Protein AF-A0A522QUJ6-F1 (afdb_monomer_lite)

Structure (mmCIF, N/CA/C/O backbone):
data_AF-A0A522QUJ6-F1
#
_entry.id   AF-A0A522QUJ6-F1
#
loop_
_atom_site.group_PDB
_atom_site.id
_atom_site.type_symbol
_atom_site.label_atom_id
_atom_site.label_alt_id
_atom_site.label_comp_id
_atom_site.label_asym_id
_atom_site.label_entity_id
_atom_site.label_seq_id
_atom_site.pdbx_PDB_ins_code
_atom_site.Cartn_x
_atom_site.Cartn_y
_atom_site.Cartn_z
_atom_site.occupancy
_atom_site.B_iso_or_equiv
_atom_site.auth_seq_id
_atom_site.auth_comp_id
_atom_site.auth_asym_id
_atom_site.auth_atom_id
_atom_site.pdbx_PDB_model_num
ATOM 1 N N . MET A 1 1 ? 5.032 21.891 4.201 1.00 43.00 1 MET A N 1
ATOM 2 C CA . MET A 1 1 ? 5.282 20.851 5.221 1.00 43.00 1 MET A CA 1
ATOM 3 C C . MET A 1 1 ? 3.995 20.065 5.380 1.00 43.00 1 MET A C 1
ATOM 5 O O . MET A 1 1 ? 2.976 20.700 5.596 1.00 43.00 1 MET A O 1
ATOM 9 N N . ALA A 1 2 ? 4.014 18.742 5.199 1.00 47.84 2 ALA A N 1
ATOM 10 C CA . ALA A 1 2 ? 2.856 17.907 5.520 1.00 47.84 2 ALA A CA 1
ATOM 11 C C . ALA A 1 2 ? 2.705 17.867 7.048 1.00 47.84 2 ALA A C 1
ATOM 13 O O . ALA A 1 2 ? 3.660 17.529 7.745 1.00 47.84 2 ALA A O 1
ATOM 14 N N . THR A 1 3 ? 1.551 18.281 7.563 1.00 61.69 3 THR A N 1
ATOM 15 C CA . THR A 1 3 ? 1.285 18.413 9.006 1.00 61.69 3 THR A CA 1
ATOM 16 C C . THR A 1 3 ? 0.621 17.177 9.610 1.00 61.69 3 THR A C 1
ATOM 18 O O . THR A 1 3 ? 0.553 17.052 10.830 1.00 61.69 3 THR A O 1
ATOM 21 N N . SER A 1 4 ? 0.175 16.236 8.774 1.00 79.88 4 SER A N 1
ATOM 22 C CA . SER A 1 4 ? -0.495 15.002 9.185 1.00 79.88 4 SER A CA 1
ATOM 23 C C . SER A 1 4 ? -0.117 13.807 8.294 1.00 79.88 4 SER A C 1
ATOM 25 O O . SER A 1 4 ? 0.379 13.970 7.176 1.00 79.88 4 SER A O 1
ATOM 27 N N . LEU A 1 5 ? -0.366 12.584 8.784 1.00 80.69 5 LEU A N 1
ATOM 28 C CA . LEU A 1 5 ? -0.212 11.343 8.006 1.00 80.69 5 LEU A CA 1
ATOM 29 C C . LEU A 1 5 ? -1.118 11.340 6.762 1.00 80.69 5 LEU A C 1
ATOM 31 O O . LEU A 1 5 ? -0.744 10.818 5.710 1.00 80.69 5 LEU A O 1
ATOM 35 N N . GLU A 1 6 ? -2.284 11.973 6.861 1.00 80.88 6 GLU A N 1
ATOM 36 C CA . GLU A 1 6 ? -3.180 12.202 5.733 1.00 80.88 6 GLU A CA 1
ATOM 37 C C . GLU A 1 6 ? -2.551 13.122 4.679 1.00 80.88 6 GLU A C 1
ATOM 39 O O . GLU A 1 6 ? -2.483 12.743 3.512 1.00 80.88 6 GLU A O 1
ATOM 44 N N . ASP A 1 7 ? -2.020 14.283 5.070 1.00 82.44 7 ASP A N 1
ATOM 45 C CA . ASP A 1 7 ? -1.359 15.204 4.131 1.00 82.44 7 ASP A CA 1
ATOM 46 C C . ASP A 1 7 ? -0.199 14.522 3.406 1.00 82.44 7 ASP A C 1
ATOM 48 O O . ASP A 1 7 ? 0.004 14.701 2.202 1.00 82.44 7 ASP A O 1
ATOM 52 N N . LEU A 1 8 ? 0.563 13.715 4.144 1.00 82.88 8 LEU A N 1
ATOM 53 C CA . LEU A 1 8 ? 1.716 13.003 3.621 1.00 82.88 8 LEU A CA 1
ATOM 54 C C . LEU A 1 8 ? 1.302 11.915 2.623 1.00 82.88 8 LEU A C 1
ATOM 56 O O . LEU A 1 8 ? 1.872 11.832 1.537 1.00 82.88 8 LEU A O 1
ATOM 60 N N . THR A 1 9 ? 0.281 11.118 2.945 1.00 81.69 9 THR A N 1
ATOM 61 C CA . THR A 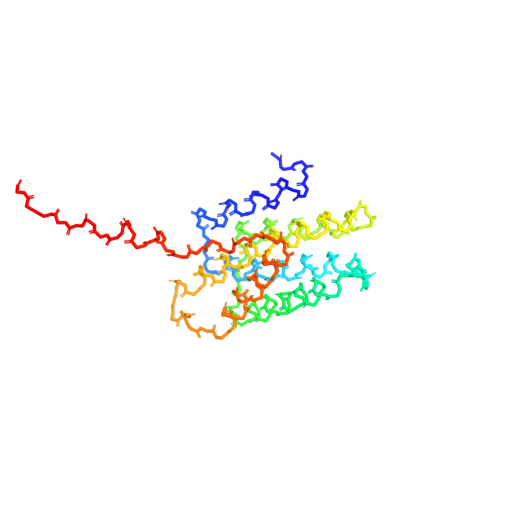1 9 ? -0.229 10.076 2.038 1.00 81.69 9 THR A CA 1
ATOM 62 C C . THR A 1 9 ? -0.966 10.657 0.826 1.00 81.69 9 THR A C 1
ATOM 64 O O . THR A 1 9 ? -0.851 10.116 -0.273 1.00 81.69 9 THR A O 1
ATOM 67 N N . ASN A 1 10 ? -1.630 11.807 0.966 1.00 83.50 10 ASN A N 1
ATOM 68 C CA . ASN A 1 10 ? -2.185 12.561 -0.162 1.00 83.50 10 ASN A CA 1
ATOM 69 C C . ASN A 1 10 ? -1.072 13.109 -1.070 1.00 83.50 10 ASN A C 1
ATOM 71 O O . ASN A 1 10 ? -1.135 12.968 -2.294 1.00 83.50 10 ASN A O 1
ATOM 75 N N . THR A 1 11 ? -0.017 13.677 -0.479 1.00 84.12 11 THR A N 1
ATOM 76 C CA . THR A 1 11 ? 1.167 14.149 -1.216 1.00 84.12 11 THR A CA 1
ATOM 77 C C . THR A 1 11 ? 1.852 13.003 -1.953 1.00 84.12 11 THR A C 1
ATOM 79 O O . THR A 1 11 ? 2.252 13.172 -3.105 1.00 84.12 11 THR A O 1
ATOM 82 N N . LEU A 1 12 ? 1.948 11.827 -1.327 1.00 82.38 12 LEU A N 1
ATOM 83 C CA . LEU A 1 12 ? 2.479 10.617 -1.945 1.00 82.38 12 LEU A CA 1
ATOM 84 C C . LEU A 1 12 ? 1.673 10.241 -3.194 1.00 82.38 12 LEU A C 1
ATOM 86 O O . LEU A 1 12 ? 2.247 10.148 -4.273 1.00 82.38 12 LEU A O 1
ATOM 90 N N . ILE A 1 13 ? 0.345 10.115 -3.083 1.00 80.75 13 ILE A N 1
ATOM 91 C CA . ILE A 1 13 ? -0.529 9.786 -4.223 1.00 80.75 13 ILE A CA 1
ATOM 92 C C . ILE A 1 13 ? -0.345 10.784 -5.372 1.00 80.75 13 ILE A C 1
ATOM 94 O O . ILE A 1 13 ? -0.244 10.381 -6.532 1.00 80.75 13 ILE A O 1
ATOM 98 N N . LEU A 1 14 ? -0.304 12.083 -5.068 1.00 82.50 14 LEU A N 1
ATOM 99 C CA . LEU A 1 14 ? -0.100 13.120 -6.080 1.00 82.50 14 LEU A CA 1
ATOM 100 C C . LEU A 1 14 ? 1.273 12.996 -6.747 1.00 82.50 14 LEU A C 1
ATOM 102 O O . LEU A 1 14 ? 1.352 13.038 -7.972 1.00 82.50 14 LEU A O 1
ATOM 106 N N . THR A 1 15 ? 2.325 12.783 -5.956 1.00 81.50 15 THR A N 1
ATOM 107 C CA . THR A 1 15 ? 3.701 12.651 -6.456 1.00 81.50 15 THR A CA 1
ATOM 108 C C . THR A 1 15 ? 3.832 11.442 -7.379 1.00 81.50 15 THR A C 1
ATOM 110 O O . THR A 1 15 ? 4.375 11.568 -8.474 1.00 81.50 15 THR A O 1
ATOM 113 N N . VAL A 1 16 ? 3.251 10.299 -7.001 1.00 78.75 16 VAL A N 1
ATOM 114 C CA . VAL A 1 16 ? 3.285 9.097 -7.844 1.00 78.75 16 VAL A CA 1
ATOM 115 C C . VAL A 1 16 ? 2.556 9.322 -9.173 1.00 78.75 16 VAL A C 1
ATOM 117 O O . VAL A 1 16 ? 2.991 8.865 -10.227 1.00 78.75 16 VAL A O 1
ATOM 120 N N . ARG A 1 17 ? 1.450 10.076 -9.161 1.00 77.56 17 ARG A N 1
ATOM 121 C CA . ARG A 1 17 ? 0.689 10.385 -10.383 1.00 77.56 17 ARG A CA 1
ATOM 122 C C . ARG A 1 17 ? 1.422 11.317 -11.342 1.00 77.56 17 ARG A C 1
ATOM 124 O O . ARG A 1 17 ? 1.155 11.246 -12.537 1.00 77.56 17 ARG A O 1
ATOM 131 N N . THR A 1 18 ? 2.289 12.192 -10.839 1.00 77.75 18 THR A N 1
ATOM 132 C CA . THR A 1 18 ? 3.043 13.143 -11.674 1.00 77.75 18 THR A CA 1
ATOM 133 C C . THR A 1 18 ? 4.258 12.527 -12.365 1.00 77.75 18 THR A C 1
ATOM 135 O O . THR A 1 18 ? 4.833 13.162 -13.241 1.00 77.75 18 THR A O 1
ATOM 138 N N . GLY A 1 19 ? 4.626 11.298 -12.003 1.00 71.56 19 GLY A N 1
ATOM 139 C CA . GLY A 1 19 ? 5.758 10.578 -12.572 1.00 71.56 19 GLY A CA 1
ATOM 140 C C . GLY A 1 19 ? 6.579 9.921 -11.473 1.00 71.56 19 GLY A C 1
ATOM 141 O O . GLY A 1 19 ? 6.856 10.523 -10.437 1.00 71.56 19 GLY A O 1
ATOM 142 N N . THR A 1 20 ? 6.949 8.664 -11.682 1.00 79.50 20 THR A N 1
ATOM 143 C CA . THR A 1 20 ? 7.815 7.907 -10.775 1.00 79.50 20 THR A CA 1
ATOM 144 C C . THR A 1 20 ? 8.749 7.083 -11.627 1.00 79.50 20 THR A C 1
ATOM 146 O O . THR A 1 20 ? 8.299 6.420 -12.563 1.00 79.50 20 THR A O 1
ATOM 149 N N . ASP A 1 21 ? 10.036 7.172 -11.321 1.00 85.56 21 ASP A N 1
ATOM 150 C CA . ASP A 1 21 ? 11.032 6.324 -11.954 1.00 85.56 21 ASP A CA 1
ATOM 151 C C . ASP A 1 21 ? 10.862 4.872 -11.486 1.00 85.56 21 ASP A C 1
ATOM 153 O O . ASP A 1 21 ? 10.350 4.611 -10.400 1.00 85.56 21 ASP A O 1
ATOM 157 N N . HIS A 1 22 ? 11.268 3.915 -12.308 1.00 82.69 22 HIS A N 1
ATOM 158 C CA . HIS A 1 22 ? 11.106 2.491 -12.043 1.00 82.69 22 HIS A CA 1
ATOM 159 C C . HIS A 1 22 ? 11.835 2.044 -10.768 1.00 82.69 22 HIS A C 1
ATOM 161 O O . HIS A 1 22 ? 11.240 1.363 -9.932 1.00 82.69 22 HIS A O 1
ATOM 167 N N . GLU A 1 23 ? 13.074 2.493 -10.560 1.00 84.81 23 GLU A N 1
ATOM 168 C CA . GLU A 1 23 ? 13.836 2.183 -9.346 1.00 84.81 23 GLU A CA 1
ATOM 169 C C . GLU A 1 23 ? 13.178 2.787 -8.090 1.00 84.81 23 GLU A C 1
ATOM 171 O O . GLU A 1 23 ? 13.056 2.107 -7.067 1.00 84.81 23 GLU A O 1
ATOM 176 N N . ASP A 1 24 ? 12.673 4.023 -8.193 1.00 89.44 24 ASP A N 1
ATOM 177 C CA . ASP A 1 24 ? 11.935 4.708 -7.119 1.00 89.44 24 ASP A CA 1
ATOM 178 C C . ASP A 1 24 ? 10.612 3.988 -6.806 1.00 89.44 24 ASP A C 1
ATOM 180 O O . ASP A 1 24 ? 10.246 3.799 -5.646 1.00 89.44 24 ASP A O 1
ATOM 184 N N . ALA A 1 25 ? 9.909 3.509 -7.836 1.00 89.69 25 ALA A N 1
ATOM 185 C CA . ALA A 1 25 ? 8.669 2.754 -7.696 1.00 89.69 25 ALA A CA 1
ATOM 186 C C . ALA A 1 25 ? 8.887 1.406 -6.989 1.00 89.69 25 ALA A C 1
ATOM 188 O O . ALA A 1 25 ? 8.079 1.032 -6.137 1.00 89.69 25 ALA A O 1
ATOM 189 N N . ALA A 1 26 ? 9.970 0.685 -7.296 1.00 90.81 26 ALA A N 1
ATOM 190 C CA . ALA A 1 26 ? 10.302 -0.569 -6.618 1.00 90.81 26 ALA A CA 1
ATOM 191 C C . ALA A 1 26 ? 10.646 -0.343 -5.138 1.00 90.81 26 ALA A C 1
ATOM 193 O O . ALA A 1 26 ? 10.106 -1.029 -4.264 1.00 90.81 26 ALA A O 1
ATOM 194 N N . ALA A 1 27 ? 11.467 0.667 -4.835 1.00 91.44 27 ALA A N 1
ATOM 195 C CA . ALA A 1 27 ? 11.776 1.042 -3.456 1.00 91.44 27 ALA A CA 1
ATOM 196 C C . ALA A 1 27 ? 10.514 1.493 -2.692 1.00 91.44 27 ALA A C 1
ATOM 198 O O . ALA A 1 27 ? 10.284 1.087 -1.548 1.00 91.44 27 ALA A O 1
ATOM 199 N N . ALA A 1 28 ? 9.635 2.266 -3.336 1.00 92.62 28 ALA A N 1
ATOM 200 C CA . ALA A 1 28 ? 8.359 2.689 -2.770 1.00 92.62 28 ALA A CA 1
ATOM 201 C C . ALA A 1 28 ? 7.417 1.518 -2.453 1.00 92.62 28 ALA A C 1
ATOM 203 O O . ALA A 1 28 ? 6.710 1.571 -1.444 1.00 92.62 28 ALA A O 1
ATOM 204 N N . LEU A 1 29 ? 7.412 0.443 -3.251 1.00 93.31 29 LEU A N 1
ATOM 205 C CA . LEU A 1 29 ? 6.652 -0.771 -2.930 1.00 93.31 29 LEU A CA 1
ATOM 206 C C . LEU A 1 29 ? 7.153 -1.423 -1.635 1.00 93.31 29 LEU A C 1
ATOM 208 O O . LEU A 1 29 ? 6.338 -1.793 -0.790 1.00 93.31 29 LEU A O 1
ATOM 212 N N . GLY A 1 30 ? 8.470 -1.480 -1.423 1.00 93.81 30 GLY A N 1
ATOM 213 C CA . GLY A 1 30 ? 9.052 -2.012 -0.187 1.00 93.81 30 GLY A CA 1
ATOM 214 C C . GLY A 1 30 ? 8.624 -1.210 1.045 1.00 93.81 30 GLY A C 1
ATOM 215 O O . GLY A 1 30 ? 8.160 -1.768 2.043 1.00 93.81 30 GLY A O 1
ATOM 216 N N . TRP A 1 31 ? 8.682 0.120 0.952 1.00 94.69 31 TRP A N 1
ATOM 217 C CA . TRP A 1 31 ? 8.197 1.003 2.015 1.00 94.69 31 TRP A CA 1
ATOM 218 C C . TRP A 1 31 ? 6.680 0.937 2.202 1.00 94.69 31 TRP A C 1
ATOM 220 O O . TRP A 1 31 ? 6.197 1.045 3.329 1.00 94.69 31 TRP A O 1
ATOM 230 N N . THR A 1 32 ? 5.923 0.700 1.131 1.00 93.56 32 THR A N 1
ATOM 231 C CA . THR A 1 32 ? 4.469 0.518 1.202 1.00 93.56 32 THR A CA 1
ATOM 232 C C . THR A 1 32 ? 4.111 -0.757 1.961 1.00 93.56 32 THR A C 1
ATOM 234 O O . THR A 1 32 ? 3.241 -0.718 2.829 1.00 93.56 32 THR A O 1
ATOM 237 N N . ALA A 1 33 ? 4.818 -1.864 1.711 1.00 95.19 33 ALA A N 1
ATOM 238 C CA . ALA A 1 33 ? 4.648 -3.096 2.479 1.00 95.19 33 ALA A CA 1
ATOM 239 C C . ALA A 1 33 ? 4.884 -2.852 3.977 1.00 95.19 33 ALA A C 1
ATOM 241 O O . ALA A 1 33 ? 4.067 -3.230 4.818 1.00 95.19 33 ALA A O 1
ATOM 242 N N . ARG A 1 34 ? 5.963 -2.136 4.315 1.00 94.44 34 ARG A N 1
ATOM 243 C CA . ARG A 1 34 ? 6.289 -1.796 5.704 1.00 94.44 34 ARG A CA 1
ATOM 244 C C . ARG A 1 34 ? 5.239 -0.895 6.354 1.00 94.44 34 ARG A C 1
ATOM 246 O O . ARG A 1 34 ? 4.861 -1.137 7.499 1.00 94.44 34 ARG A O 1
ATOM 253 N N . LEU A 1 35 ? 4.741 0.108 5.629 1.00 93.81 35 LEU A N 1
ATOM 254 C CA . LEU A 1 35 ? 3.653 0.975 6.082 1.00 93.81 35 LEU A CA 1
ATOM 255 C C . LEU A 1 35 ? 2.403 0.153 6.421 1.00 93.81 35 LEU A C 1
ATOM 257 O O . LEU A 1 35 ? 1.865 0.297 7.517 1.00 93.81 35 LEU A O 1
ATOM 261 N N . ILE A 1 36 ? 1.967 -0.730 5.520 1.00 93.06 36 ILE A N 1
ATOM 262 C CA . ILE A 1 36 ? 0.785 -1.574 5.745 1.00 93.06 36 ILE A CA 1
ATOM 263 C C . ILE A 1 36 ? 1.013 -2.507 6.942 1.00 93.06 36 ILE A C 1
ATOM 265 O O . ILE A 1 36 ? 0.168 -2.567 7.834 1.00 93.06 36 ILE A O 1
ATOM 269 N N . GLY A 1 37 ? 2.181 -3.149 7.037 1.00 92.25 37 GLY A N 1
ATOM 270 C CA . GLY A 1 37 ? 2.528 -3.992 8.185 1.00 92.25 37 GLY A CA 1
ATOM 271 C C . GLY A 1 37 ? 2.504 -3.233 9.515 1.00 92.25 37 GLY A C 1
ATOM 272 O O . GLY A 1 37 ? 1.992 -3.735 10.515 1.00 92.25 37 GLY A O 1
ATOM 273 N N . ASN A 1 38 ? 2.972 -1.982 9.529 1.00 91.25 38 ASN A N 1
ATOM 274 C CA . ASN A 1 38 ? 2.916 -1.126 10.712 1.00 91.25 38 ASN A CA 1
ATOM 275 C C . ASN A 1 38 ? 1.488 -0.758 11.125 1.00 91.25 38 ASN A C 1
ATOM 277 O O . ASN A 1 38 ? 1.236 -0.608 12.319 1.00 91.25 38 ASN A O 1
ATOM 281 N N . LEU A 1 39 ? 0.577 -0.587 10.168 1.00 87.75 39 LEU A N 1
ATOM 282 C CA . LEU A 1 39 ? -0.827 -0.267 10.438 1.00 87.75 39 LEU A CA 1
ATOM 283 C C . LEU A 1 39 ? -1.614 -1.495 10.916 1.00 87.75 39 LEU A C 1
ATOM 285 O O . LEU A 1 39 ? -2.549 -1.339 11.700 1.00 87.75 39 LEU A O 1
ATOM 289 N N . ARG A 1 40 ? -1.215 -2.694 10.472 1.00 88.31 40 ARG A N 1
ATOM 290 C CA . ARG A 1 40 ? -1.822 -3.984 10.841 1.00 88.31 40 ARG A CA 1
ATOM 291 C C . ARG A 1 40 ? -1.337 -4.562 12.170 1.00 88.31 40 ARG A C 1
ATOM 293 O O . ARG A 1 40 ? -2.069 -5.332 12.791 1.00 88.31 40 ARG A O 1
ATOM 300 N N . ALA A 1 41 ? -0.111 -4.238 12.586 1.00 80.88 41 ALA A N 1
ATOM 301 C CA . ALA A 1 41 ? 0.502 -4.797 13.790 1.00 80.88 41 ALA A CA 1
ATOM 302 C C . ALA A 1 41 ? -0.444 -4.731 15.010 1.00 80.88 41 ALA A C 1
ATOM 304 O O . ALA A 1 41 ? -1.127 -3.729 15.215 1.00 80.88 41 ALA A O 1
ATOM 305 N N . GLU A 1 42 ? -0.456 -5.811 15.802 1.00 64.44 42 GLU A N 1
ATOM 306 C CA . GLU A 1 42 ? -1.304 -6.016 16.995 1.00 64.44 42 GLU A CA 1
ATOM 307 C C . GLU A 1 42 ? -2.804 -6.262 16.729 1.00 64.44 42 GLU A C 1
ATOM 309 O O . GLU A 1 42 ? -3.639 -6.042 17.605 1.00 64.44 42 GLU A O 1
ATOM 314 N N . GLY A 1 43 ? -3.173 -6.759 15.540 1.00 56.50 43 GLY A N 1
ATOM 315 C CA . GLY A 1 43 ? -4.577 -7.085 15.230 1.00 56.50 43 GLY A CA 1
ATOM 316 C C . GLY A 1 43 ? -5.466 -5.839 15.191 1.00 56.50 43 GLY A C 1
ATOM 317 O O . GLY A 1 43 ? -6.644 -5.883 15.543 1.00 56.50 43 GLY A O 1
ATOM 318 N N . ALA A 1 44 ? -4.853 -4.716 14.815 1.00 51.88 44 ALA A N 1
ATOM 319 C CA . ALA A 1 44 ? -5.424 -3.378 14.802 1.00 51.88 44 ALA A CA 1
ATOM 320 C C . ALA A 1 44 ? -6.654 -3.229 13.899 1.00 51.88 44 ALA A C 1
ATOM 322 O O . ALA A 1 44 ? -7.510 -2.388 14.164 1.00 51.88 44 ALA A O 1
ATOM 323 N N . LEU A 1 45 ? -6.727 -4.047 12.850 1.00 59.16 45 LEU A N 1
ATOM 324 C CA . LEU A 1 45 ? -7.950 -4.337 12.115 1.00 59.16 45 LEU A CA 1
ATOM 325 C C . LEU A 1 45 ? -8.575 -5.533 12.836 1.00 59.16 45 LEU A C 1
ATOM 327 O O . LEU A 1 45 ? -8.168 -6.677 12.630 1.00 59.16 45 LEU A O 1
ATOM 331 N N . ARG A 1 46 ? -9.450 -5.264 13.808 1.00 56.19 46 ARG A N 1
ATOM 332 C CA . ARG A 1 46 ? -9.940 -6.298 14.729 1.00 56.19 46 ARG A CA 1
ATOM 333 C C . ARG A 1 46 ? -10.700 -7.392 13.970 1.00 56.19 46 ARG A C 1
ATOM 335 O O . ARG A 1 46 ? -11.176 -7.198 12.856 1.00 56.19 46 ARG A O 1
ATOM 342 N N . LEU A 1 47 ? -10.893 -8.539 14.630 1.00 50.31 47 LEU A N 1
ATOM 343 C CA . LEU A 1 47 ? -11.653 -9.713 14.153 1.00 50.31 47 LEU A CA 1
ATOM 344 C C . LEU A 1 47 ? -13.017 -9.395 13.502 1.00 50.31 47 LEU A C 1
ATOM 346 O O . LEU A 1 47 ? -13.522 -10.208 12.728 1.00 50.31 47 LEU A O 1
ATOM 350 N N . THR A 1 48 ? -13.609 -8.239 13.810 1.00 54.62 48 THR A N 1
ATOM 351 C CA . THR A 1 48 ? -14.849 -7.726 13.218 1.00 54.62 48 THR A CA 1
ATOM 352 C C . THR A 1 48 ? -14.748 -7.424 11.723 1.00 54.62 48 THR A C 1
ATOM 354 O O . THR A 1 48 ? -15.776 -7.469 11.055 1.00 54.62 48 THR A O 1
ATOM 357 N N . ASP A 1 49 ? -13.547 -7.194 11.181 1.00 71.25 49 ASP A N 1
ATOM 358 C CA . ASP A 1 49 ? -13.342 -6.843 9.769 1.00 71.25 49 ASP A CA 1
ATOM 359 C C . ASP A 1 49 ? -12.254 -7.705 9.099 1.00 71.25 49 ASP A C 1
ATOM 361 O O . ASP A 1 49 ? -11.393 -7.243 8.348 1.00 71.25 49 ASP A O 1
ATOM 365 N N . ARG A 1 50 ? -12.315 -9.019 9.361 1.00 81.44 50 ARG A N 1
ATOM 366 C CA . ARG A 1 50 ? -11.419 -10.048 8.797 1.00 81.44 50 ARG A CA 1
ATOM 367 C C . ARG A 1 50 ? -11.139 -9.912 7.285 1.00 81.44 50 ARG A C 1
ATOM 369 O O . ARG A 1 50 ? -10.002 -10.175 6.894 1.00 81.44 50 ARG A O 1
ATOM 376 N N . PRO A 1 51 ? -12.099 -9.519 6.419 1.00 88.12 51 PRO A N 1
ATOM 377 C CA . PRO A 1 51 ? -11.811 -9.289 5.003 1.00 88.12 51 PRO A CA 1
ATOM 378 C C . PRO A 1 51 ? -10.802 -8.158 4.762 1.00 88.12 51 PRO A C 1
ATOM 380 O O . PRO A 1 51 ? -9.940 -8.293 3.897 1.00 88.12 51 PRO A O 1
ATOM 383 N N . ARG A 1 52 ? -10.879 -7.061 5.529 1.00 88.62 52 ARG A N 1
ATOM 384 C CA . ARG A 1 52 ? -9.964 -5.916 5.402 1.00 88.62 52 ARG A CA 1
ATOM 385 C C . ARG A 1 52 ? -8.548 -6.274 5.816 1.00 88.62 52 ARG A C 1
ATOM 387 O O . ARG A 1 52 ? -7.613 -5.935 5.094 1.00 88.62 52 ARG A O 1
ATOM 394 N N . ASP A 1 53 ? -8.399 -6.988 6.929 1.00 88.50 53 ASP A N 1
ATOM 395 C CA . ASP A 1 53 ? -7.079 -7.420 7.392 1.00 88.50 53 ASP A CA 1
ATOM 396 C C . ASP A 1 53 ? -6.412 -8.379 6.398 1.00 88.50 53 ASP A C 1
ATOM 398 O O . ASP A 1 53 ? -5.261 -8.172 6.022 1.00 88.50 53 ASP A O 1
ATOM 402 N N . LEU A 1 54 ? -7.161 -9.358 5.880 1.00 90.38 54 LEU A N 1
ATOM 403 C CA . LEU A 1 54 ? -6.645 -10.313 4.897 1.00 90.38 54 LEU A CA 1
ATOM 404 C C . LEU A 1 54 ? -6.263 -9.641 3.567 1.00 90.38 54 LEU A C 1
ATOM 406 O O . LEU A 1 54 ? -5.245 -9.985 2.967 1.00 90.38 54 LEU A O 1
ATOM 410 N N . ALA A 1 55 ? -7.061 -8.682 3.092 1.00 92.19 55 ALA A N 1
ATOM 411 C CA . ALA A 1 55 ? -6.736 -7.929 1.883 1.00 92.19 55 ALA A CA 1
ATOM 412 C C . ALA A 1 55 ? -5.481 -7.062 2.078 1.00 92.19 55 ALA A C 1
ATOM 414 O O . ALA A 1 55 ? -4.621 -7.001 1.198 1.00 92.19 55 ALA A O 1
ATOM 415 N N . ALA A 1 56 ? -5.351 -6.419 3.242 1.00 92.44 56 ALA A N 1
ATOM 416 C CA . ALA A 1 56 ? -4.171 -5.639 3.593 1.00 92.44 56 ALA A CA 1
ATOM 417 C C . ALA A 1 56 ? -2.918 -6.524 3.717 1.00 92.44 56 ALA A C 1
ATOM 419 O O . ALA A 1 56 ? -1.861 -6.140 3.224 1.00 92.44 56 ALA A O 1
ATOM 420 N N . GLU A 1 57 ? -3.039 -7.718 4.302 1.00 93.38 57 GLU A N 1
ATOM 421 C CA . GLU A 1 57 ? -1.971 -8.723 4.375 1.00 93.38 57 GLU A CA 1
ATOM 422 C C . GLU A 1 57 ? -1.454 -9.129 3.004 1.00 93.38 57 GLU A C 1
ATOM 424 O O . GLU A 1 57 ? -0.272 -8.987 2.705 1.00 93.38 57 GLU A O 1
ATOM 429 N N . ARG A 1 58 ? -2.362 -9.573 2.136 1.00 94.50 58 ARG A N 1
ATOM 430 C CA . ARG A 1 58 ? -2.009 -10.009 0.785 1.00 94.50 58 ARG A CA 1
ATOM 431 C C . ARG A 1 58 ? -1.352 -8.892 -0.009 1.00 94.50 58 ARG A C 1
ATOM 433 O O . ARG A 1 58 ? -0.400 -9.138 -0.743 1.00 94.50 58 ARG A O 1
ATOM 440 N N . LEU A 1 59 ? -1.850 -7.663 0.133 1.00 95.69 59 LEU A N 1
ATOM 441 C CA . LEU A 1 59 ? -1.247 -6.505 -0.512 1.00 95.69 59 LEU A CA 1
ATOM 442 C C . LEU A 1 59 ? 0.152 -6.207 0.043 1.00 95.69 59 LEU A C 1
ATOM 444 O O . LEU A 1 59 ? 1.055 -5.915 -0.740 1.00 95.69 59 LEU A O 1
ATOM 448 N N . GLN A 1 60 ? 0.334 -6.270 1.363 1.00 95.94 60 GLN A N 1
ATOM 449 C CA . GLN A 1 60 ? 1.636 -6.112 2.010 1.00 95.94 60 GLN A CA 1
ATOM 450 C C . GLN A 1 60 ? 2.646 -7.120 1.450 1.00 95.94 60 GLN A C 1
ATOM 452 O O . GLN A 1 60 ? 3.707 -6.706 0.978 1.00 95.94 60 GLN A O 1
ATOM 457 N N . ASP A 1 61 ? 2.298 -8.406 1.444 1.00 95.44 61 ASP A N 1
ATOM 458 C CA . ASP A 1 61 ? 3.167 -9.480 0.956 1.00 95.44 61 ASP A CA 1
ATOM 459 C C . ASP A 1 61 ? 3.495 -9.301 -0.530 1.00 95.44 61 ASP A C 1
ATOM 461 O O . ASP A 1 61 ? 4.652 -9.409 -0.939 1.00 95.44 61 ASP A O 1
ATOM 465 N N . ALA A 1 62 ? 2.498 -8.939 -1.342 1.00 95.56 62 ALA A N 1
ATOM 466 C CA . ALA A 1 62 ? 2.687 -8.666 -2.762 1.00 95.56 62 ALA A CA 1
ATOM 467 C C . ALA A 1 62 ? 3.656 -7.501 -3.005 1.00 95.56 62 ALA A C 1
ATOM 469 O O . ALA A 1 62 ? 4.544 -7.594 -3.854 1.00 95.56 62 ALA A O 1
ATOM 470 N N . CYS A 1 63 ? 3.509 -6.404 -2.254 1.00 95.62 63 CYS A N 1
ATOM 471 C CA . CYS A 1 63 ? 4.396 -5.246 -2.359 1.00 95.62 63 CYS A CA 1
ATOM 472 C C . CYS A 1 63 ? 5.826 -5.601 -1.945 1.00 95.62 63 CYS A C 1
ATOM 474 O O . CYS A 1 63 ? 6.777 -5.193 -2.609 1.00 95.62 63 CYS A O 1
ATOM 476 N N . GLN A 1 64 ? 5.975 -6.389 -0.878 1.00 94.94 64 GLN A N 1
ATOM 477 C CA . GLN A 1 64 ? 7.273 -6.851 -0.404 1.00 94.94 64 GLN A CA 1
ATOM 478 C C . GLN A 1 64 ? 7.960 -7.744 -1.443 1.00 94.94 64 GLN A C 1
ATOM 480 O O . GLN A 1 64 ? 9.128 -7.524 -1.763 1.00 94.94 64 GLN A O 1
ATOM 485 N N . TYR A 1 65 ? 7.234 -8.711 -2.005 1.00 93.38 65 TYR A N 1
ATOM 486 C CA . TYR A 1 65 ? 7.770 -9.626 -3.009 1.00 93.38 65 TYR A CA 1
ATOM 487 C C . TYR A 1 65 ? 8.163 -8.899 -4.301 1.00 93.38 65 TYR A C 1
ATOM 489 O O . TYR A 1 65 ? 9.247 -9.128 -4.841 1.00 93.38 65 TYR A O 1
ATOM 497 N N . ALA A 1 66 ? 7.332 -7.960 -4.763 1.00 91.75 66 ALA A N 1
ATOM 498 C CA . ALA A 1 66 ? 7.664 -7.116 -5.904 1.00 91.75 66 ALA A CA 1
ATOM 499 C C . ALA A 1 66 ? 8.936 -6.291 -5.638 1.00 91.75 66 ALA A C 1
ATOM 501 O O . ALA A 1 66 ? 9.857 -6.315 -6.448 1.00 91.75 66 ALA A O 1
ATOM 502 N N . ALA A 1 67 ? 9.042 -5.628 -4.484 1.00 91.69 67 ALA A N 1
ATOM 503 C CA . ALA A 1 67 ? 10.225 -4.834 -4.146 1.00 91.69 67 ALA A CA 1
ATOM 504 C C . ALA A 1 67 ? 11.523 -5.664 -4.152 1.00 91.69 67 ALA A C 1
ATOM 506 O O . ALA A 1 67 ? 12.540 -5.213 -4.676 1.00 91.69 67 ALA A O 1
ATOM 507 N N . MET A 1 68 ? 11.477 -6.896 -3.629 1.00 90.44 68 MET A N 1
ATOM 508 C CA . MET A 1 68 ? 12.618 -7.821 -3.663 1.00 90.44 68 MET A CA 1
ATOM 509 C C . MET A 1 68 ? 12.991 -8.260 -5.082 1.00 90.44 68 MET A C 1
ATOM 511 O O . MET A 1 68 ? 14.167 -8.467 -5.362 1.00 90.44 68 MET A O 1
ATOM 515 N N . SER A 1 69 ? 12.001 -8.416 -5.963 1.00 89.31 69 SER A N 1
ATOM 516 C CA . SER A 1 69 ? 12.194 -8.973 -7.306 1.00 89.31 69 SER A CA 1
ATOM 517 C C . SER A 1 69 ? 12.821 -7.983 -8.284 1.00 89.31 69 SER A C 1
ATOM 519 O O . SER A 1 69 ? 13.594 -8.382 -9.150 1.00 89.31 69 SER A O 1
ATOM 521 N N . PHE A 1 70 ? 12.489 -6.697 -8.159 1.00 84.94 70 PHE A N 1
ATOM 522 C CA . PHE A 1 70 ? 12.966 -5.675 -9.093 1.00 84.94 70 PHE A CA 1
ATOM 523 C C . PHE A 1 70 ? 14.211 -4.939 -8.598 1.00 84.94 70 PHE A C 1
ATOM 525 O O . PHE A 1 70 ? 14.988 -4.469 -9.424 1.00 84.94 70 PHE A O 1
ATOM 532 N N . GLY A 1 71 ? 14.431 -4.869 -7.278 1.00 77.75 71 GLY A N 1
ATOM 533 C CA . GLY A 1 71 ? 15.439 -3.977 -6.707 1.00 77.75 71 GLY A CA 1
ATOM 534 C C . GLY A 1 71 ? 15.083 -2.506 -6.963 1.00 77.75 71 GLY A C 1
ATOM 535 O O . GLY A 1 71 ? 14.401 -2.162 -7.925 1.00 77.75 71 GLY A O 1
ATOM 536 N N . GLY A 1 72 ? 15.486 -1.607 -6.073 1.00 79.56 72 GLY A N 1
ATOM 537 C CA . GLY A 1 72 ? 15.144 -0.196 -6.217 1.00 79.56 72 GLY A CA 1
ATOM 538 C C . GLY A 1 72 ? 16.158 0.708 -5.550 1.00 79.56 72 GLY A C 1
ATOM 539 O O . GLY A 1 72 ? 16.795 0.320 -4.571 1.00 79.56 72 GLY A O 1
ATOM 540 N N . ASN A 1 73 ? 16.267 1.919 -6.080 1.00 82.50 73 ASN A N 1
ATOM 541 C CA . ASN A 1 73 ? 17.024 3.012 -5.499 1.00 82.50 73 ASN A CA 1
ATOM 542 C C . ASN A 1 73 ? 16.048 4.019 -4.900 1.00 82.50 73 ASN A C 1
ATOM 544 O O . ASN A 1 73 ? 14.950 4.239 -5.413 1.00 82.50 73 ASN A O 1
ATOM 548 N N . GLU A 1 74 ? 16.439 4.625 -3.783 1.00 83.25 74 GLU A N 1
ATOM 549 C CA . GLU A 1 74 ? 15.587 5.595 -3.110 1.00 83.25 74 GLU A CA 1
ATOM 550 C C . GLU A 1 74 ? 15.460 6.868 -3.951 1.00 83.25 74 GLU A C 1
ATOM 552 O O . GLU A 1 74 ? 16.413 7.632 -4.109 1.00 83.25 74 GLU A O 1
ATOM 557 N N . GLY A 1 75 ? 14.259 7.109 -4.471 1.00 84.81 75 GLY A N 1
ATOM 558 C CA . GLY A 1 75 ? 13.867 8.381 -5.053 1.00 84.81 75 GLY A CA 1
ATOM 559 C C . GLY A 1 75 ? 12.851 9.110 -4.177 1.00 84.81 75 GLY A C 1
ATOM 560 O O . GLY A 1 75 ? 12.660 8.834 -2.987 1.00 84.81 75 GLY A O 1
ATOM 561 N N . ARG A 1 76 ? 12.187 10.103 -4.766 1.00 85.88 76 ARG A N 1
ATOM 562 C CA . ARG A 1 76 ? 11.270 10.981 -4.032 1.00 85.88 76 ARG A CA 1
ATOM 563 C C . ARG A 1 76 ? 10.070 10.214 -3.475 1.00 85.88 76 ARG A C 1
ATOM 565 O O . ARG A 1 76 ? 9.621 10.521 -2.369 1.00 85.88 76 ARG A O 1
ATOM 572 N N . VAL A 1 77 ? 9.531 9.258 -4.229 1.00 86.56 77 VAL A N 1
ATOM 573 C CA . VAL A 1 77 ? 8.368 8.473 -3.804 1.00 86.56 77 VAL A CA 1
ATOM 574 C C . VAL A 1 77 ? 8.751 7.518 -2.681 1.00 86.56 77 VAL A C 1
ATOM 576 O O . VAL A 1 77 ? 8.034 7.448 -1.679 1.00 86.56 77 VAL A O 1
ATOM 579 N N . ALA A 1 78 ? 9.888 6.835 -2.798 1.00 87.69 78 ALA A N 1
ATOM 580 C CA . ALA A 1 78 ? 10.414 5.952 -1.769 1.00 87.69 78 ALA A CA 1
ATOM 581 C C . ALA A 1 78 ? 10.615 6.704 -0.448 1.00 87.69 78 ALA A C 1
ATOM 583 O O . ALA A 1 78 ? 10.102 6.266 0.579 1.00 87.69 78 ALA A O 1
ATOM 584 N N . VAL A 1 79 ? 11.238 7.887 -0.484 1.00 89.69 79 VAL A N 1
ATOM 585 C CA . VAL A 1 79 ? 11.450 8.727 0.707 1.00 89.69 79 VAL A CA 1
ATOM 586 C C . VAL A 1 79 ? 10.128 9.152 1.347 1.00 89.69 79 VAL A C 1
ATOM 588 O O . VAL A 1 79 ? 9.954 9.015 2.556 1.00 89.69 79 VAL A O 1
ATOM 591 N N . LEU A 1 80 ? 9.159 9.636 0.562 1.00 86.44 80 LEU A N 1
ATOM 592 C CA . LEU A 1 80 ? 7.846 10.015 1.101 1.00 86.44 80 LEU A CA 1
ATOM 593 C C . LEU A 1 80 ? 7.124 8.820 1.737 1.00 86.44 80 LEU A C 1
ATOM 595 O O . LEU A 1 80 ? 6.504 8.960 2.793 1.00 86.44 80 LEU A O 1
ATOM 599 N N . THR A 1 81 ? 7.230 7.645 1.116 1.00 87.75 81 THR A N 1
ATOM 600 C CA . THR A 1 81 ? 6.629 6.409 1.629 1.00 87.75 81 THR A CA 1
ATOM 601 C C . THR A 1 81 ? 7.328 5.941 2.907 1.00 87.75 81 THR A C 1
ATOM 603 O O . THR A 1 81 ? 6.654 5.528 3.850 1.00 87.75 81 THR A O 1
ATOM 606 N N . ALA A 1 82 ? 8.654 6.067 2.985 1.00 89.88 82 ALA A N 1
ATOM 607 C CA . ALA A 1 82 ? 9.439 5.764 4.178 1.00 89.88 82 ALA A CA 1
ATOM 608 C C . ALA A 1 82 ? 9.034 6.660 5.357 1.00 89.88 82 ALA A C 1
ATOM 610 O O . ALA A 1 82 ? 8.701 6.162 6.432 1.00 89.88 82 ALA A O 1
ATOM 611 N N . VAL A 1 83 ? 8.941 7.976 5.133 1.00 90.69 83 VAL A N 1
ATOM 612 C CA . VAL A 1 83 ? 8.479 8.931 6.154 1.00 90.69 83 VAL A CA 1
ATOM 613 C C . VAL A 1 83 ? 7.053 8.604 6.606 1.00 90.69 83 VAL A C 1
ATOM 615 O O . VAL A 1 83 ? 6.753 8.685 7.797 1.00 90.69 83 VAL A O 1
ATOM 618 N N . ALA A 1 84 ? 6.173 8.192 5.686 1.00 88.38 84 ALA A N 1
ATOM 619 C CA . ALA A 1 84 ? 4.811 7.789 6.032 1.00 88.38 84 ALA A CA 1
ATOM 620 C C . ALA A 1 84 ? 4.789 6.516 6.878 1.00 88.38 84 ALA A C 1
ATOM 622 O O . ALA A 1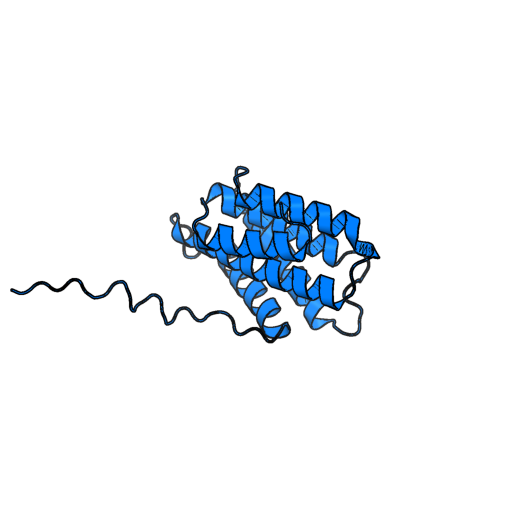 84 ? 4.068 6.461 7.872 1.00 88.38 84 ALA A O 1
ATOM 623 N N . SER A 1 85 ? 5.608 5.524 6.523 1.00 89.69 85 SER A N 1
ATOM 624 C CA . SER A 1 85 ? 5.797 4.297 7.299 1.00 89.69 85 SER A CA 1
ATOM 625 C C . SER A 1 85 ? 6.280 4.595 8.719 1.00 89.69 85 SER A C 1
ATOM 627 O O . SER A 1 85 ? 5.713 4.072 9.681 1.00 89.69 85 SER A O 1
ATOM 629 N N . ASP A 1 86 ? 7.288 5.453 8.868 1.00 91.12 86 ASP A N 1
ATOM 630 C CA . ASP A 1 86 ? 7.844 5.817 10.172 1.00 91.12 86 ASP A CA 1
ATOM 631 C C . ASP A 1 86 ? 6.846 6.602 11.025 1.00 91.12 86 ASP A C 1
ATOM 633 O O . ASP A 1 86 ? 6.700 6.347 12.224 1.00 91.12 86 ASP A O 1
ATOM 637 N N . LEU A 1 87 ? 6.117 7.539 10.415 1.00 87.38 87 LEU A N 1
ATOM 638 C CA . LEU A 1 87 ? 5.076 8.292 11.103 1.00 87.38 87 LEU A CA 1
ATOM 639 C C . LEU A 1 87 ? 3.924 7.378 11.541 1.00 87.38 87 LEU A C 1
ATOM 641 O O . LEU A 1 87 ? 3.471 7.479 12.680 1.00 87.38 87 LEU A O 1
ATOM 645 N N . ALA A 1 88 ? 3.490 6.455 10.679 1.00 86.88 88 ALA A N 1
ATOM 646 C CA . ALA A 1 88 ? 2.471 5.464 11.008 1.00 86.88 88 ALA A CA 1
ATOM 647 C C . ALA A 1 88 ? 2.913 4.546 12.155 1.00 86.88 88 ALA A C 1
ATOM 649 O O . ALA A 1 88 ? 2.114 4.263 13.042 1.00 86.88 88 ALA A O 1
ATOM 650 N N . ALA A 1 89 ? 4.185 4.135 12.195 1.00 88.50 89 ALA A N 1
ATOM 651 C CA . ALA A 1 89 ? 4.723 3.358 13.310 1.00 88.50 89 ALA A CA 1
ATOM 652 C C . ALA A 1 89 ? 4.665 4.132 14.637 1.00 88.50 89 ALA A C 1
ATOM 654 O O . ALA A 1 89 ? 4.274 3.574 15.657 1.00 88.50 89 ALA A O 1
ATOM 655 N N . ARG A 1 90 ? 5.008 5.427 14.628 1.00 89.19 90 ARG A N 1
ATOM 656 C CA . ARG A 1 90 ? 4.988 6.284 15.830 1.00 89.19 90 ARG A CA 1
ATOM 657 C C . ARG A 1 90 ? 3.581 6.628 16.309 1.00 89.19 90 ARG A C 1
ATOM 659 O O . ARG A 1 90 ? 3.369 6.820 17.502 1.00 89.19 90 ARG A O 1
ATOM 666 N N . LEU A 1 91 ? 2.641 6.774 15.379 1.00 85.88 91 LEU A N 1
ATOM 667 C CA . LEU A 1 91 ? 1.255 7.123 15.681 1.00 85.88 91 LEU A CA 1
ATOM 668 C C . LEU A 1 91 ? 0.362 5.900 15.871 1.00 85.88 91 LEU A C 1
ATOM 670 O O . LEU A 1 91 ? -0.801 6.090 16.209 1.00 85.88 91 LEU A O 1
ATOM 674 N N . ARG A 1 92 ? 0.884 4.680 15.684 1.00 81.00 92 ARG A N 1
ATOM 675 C CA . ARG A 1 92 ? 0.119 3.428 15.658 1.00 81.00 92 ARG A CA 1
ATOM 676 C C . ARG A 1 92 ? -0.948 3.380 16.745 1.00 81.00 92 ARG A C 1
ATOM 678 O O . ARG A 1 92 ? -2.122 3.334 16.411 1.00 81.00 92 ARG A O 1
ATOM 685 N N . ASP A 1 93 ? -0.565 3.508 18.012 1.00 83.00 93 ASP A N 1
ATOM 686 C CA . ASP A 1 93 ? -1.478 3.366 19.160 1.00 83.00 93 ASP A CA 1
ATOM 687 C C . ASP A 1 93 ? -2.495 4.507 19.297 1.00 83.00 93 ASP A C 1
ATOM 689 O O . ASP A 1 93 ? -3.457 4.408 20.053 1.00 83.00 93 ASP A O 1
ATOM 693 N N . ARG A 1 94 ? -2.287 5.602 18.562 1.00 85.00 94 ARG A N 1
ATOM 694 C CA . ARG A 1 94 ? -3.140 6.795 18.559 1.00 85.00 94 ARG A CA 1
ATOM 695 C C . ARG A 1 94 ? -4.096 6.840 17.372 1.00 85.00 94 ARG A C 1
ATOM 697 O O . ARG A 1 94 ? -5.028 7.637 17.395 1.00 85.00 94 ARG A O 1
ATOM 704 N N . LEU A 1 95 ? -3.860 6.031 16.340 1.00 82.81 95 LEU A N 1
ATOM 705 C CA . LEU A 1 95 ? -4.734 5.962 15.174 1.00 82.81 95 LEU A CA 1
ATOM 706 C C . LEU A 1 95 ? -5.940 5.078 15.479 1.00 82.81 95 LEU A C 1
ATOM 708 O O . LEU A 1 95 ? -5.782 3.945 15.955 1.00 82.81 95 LEU A O 1
ATOM 712 N N . SER A 1 96 ? -7.129 5.578 15.144 1.00 85.25 96 SER A N 1
ATOM 713 C CA . SER A 1 96 ? -8.347 4.772 15.145 1.00 85.25 96 SER A CA 1
ATOM 714 C C . SER A 1 96 ? -8.279 3.673 14.076 1.00 85.25 96 SER A C 1
ATOM 716 O O . SER A 1 96 ? -7.465 3.732 13.152 1.00 85.25 96 SER A O 1
ATOM 718 N N . GLU A 1 97 ? -9.135 2.657 14.183 1.00 83.31 97 GLU A N 1
ATOM 719 C CA . GLU A 1 97 ? -9.240 1.602 13.166 1.00 83.31 97 GLU A CA 1
ATOM 720 C C . GLU A 1 97 ? -9.595 2.180 11.783 1.00 83.31 97 GLU A C 1
ATOM 722 O O . GLU A 1 97 ? -8.999 1.799 10.774 1.00 83.31 97 GLU A O 1
ATOM 727 N N . GLU A 1 98 ? -10.487 3.174 11.745 1.00 84.25 98 GLU A N 1
ATOM 728 C CA . GLU A 1 98 ? -10.877 3.871 10.517 1.00 84.25 98 GLU A CA 1
ATOM 729 C C . GLU A 1 98 ? -9.709 4.653 9.903 1.00 84.25 98 GLU A C 1
ATOM 731 O O . GLU A 1 98 ? -9.483 4.558 8.696 1.00 84.25 98 GLU A O 1
ATOM 736 N N . ASP A 1 99 ? -8.905 5.352 10.712 1.00 85.25 99 ASP A N 1
ATOM 737 C CA . ASP A 1 99 ? -7.726 6.083 10.225 1.00 85.25 99 ASP A CA 1
ATOM 738 C C . ASP A 1 99 ? -6.663 5.135 9.663 1.00 85.25 99 ASP A C 1
ATOM 740 O O . ASP A 1 99 ? -6.049 5.406 8.621 1.00 85.25 99 ASP A O 1
ATOM 744 N N . ARG A 1 100 ? -6.447 3.994 10.332 1.00 86.62 100 ARG A N 1
ATOM 745 C CA . ARG A 1 100 ? -5.525 2.951 9.860 1.00 86.62 100 ARG A CA 1
ATOM 746 C C . ARG A 1 100 ? -6.008 2.367 8.537 1.00 86.62 100 ARG A C 1
ATOM 748 O O . ARG A 1 100 ? -5.210 2.228 7.604 1.00 86.62 100 ARG A O 1
ATOM 755 N N . TRP A 1 101 ? -7.305 2.085 8.411 1.00 89.38 101 TRP A N 1
ATOM 756 C CA . TRP A 1 101 ? -7.887 1.588 7.166 1.00 89.38 101 TRP A CA 1
ATOM 757 C C . TRP A 1 101 ? -7.839 2.624 6.036 1.00 89.38 101 TRP A C 1
ATOM 759 O O . TRP A 1 101 ? -7.445 2.302 4.911 1.00 89.38 101 TRP A O 1
ATOM 769 N N . ALA A 1 102 ? -8.150 3.889 6.319 1.00 87.88 102 ALA A N 1
ATOM 770 C CA . ALA A 1 102 ? -8.052 4.975 5.348 1.00 87.88 102 ALA A CA 1
ATOM 771 C C . ALA A 1 102 ? -6.607 5.152 4.851 1.00 87.88 102 ALA A C 1
ATOM 773 O O . ALA A 1 102 ? -6.363 5.305 3.653 1.00 87.88 102 ALA A O 1
ATOM 774 N N . THR A 1 103 ? -5.625 5.065 5.751 1.00 89.62 103 THR A N 1
ATOM 775 C CA . THR A 1 103 ? -4.197 5.118 5.398 1.00 89.62 103 THR A CA 1
ATOM 776 C C . THR A 1 103 ? -3.782 3.912 4.552 1.00 89.62 103 THR A C 1
ATOM 778 O O . THR A 1 103 ? -3.116 4.084 3.532 1.00 89.62 103 THR A O 1
ATOM 781 N N . THR A 1 104 ? -4.242 2.708 4.902 1.00 91.75 104 THR A N 1
ATOM 782 C CA . THR A 1 104 ? -4.019 1.477 4.118 1.00 91.75 104 THR A CA 1
ATOM 783 C C . THR A 1 104 ? -4.601 1.599 2.709 1.00 91.75 104 THR A C 1
ATOM 785 O O . THR A 1 104 ? -3.956 1.248 1.723 1.00 91.75 104 THR A O 1
ATOM 788 N N . THR A 1 105 ? -5.790 2.185 2.588 1.00 91.19 105 THR A N 1
ATOM 789 C CA . THR A 1 105 ? -6.456 2.432 1.305 1.00 91.19 105 THR A CA 1
ATOM 790 C C . THR A 1 105 ? -5.652 3.399 0.430 1.00 91.19 105 THR A C 1
ATOM 792 O O . THR A 1 105 ? -5.447 3.146 -0.760 1.00 91.19 105 THR A O 1
ATOM 795 N N . ARG A 1 106 ? -5.125 4.485 1.013 1.00 90.00 106 ARG A N 1
ATOM 796 C CA . ARG A 1 106 ? -4.232 5.428 0.315 1.00 90.00 106 ARG A CA 1
ATOM 797 C C . ARG A 1 106 ? -2.917 4.757 -0.105 1.00 90.00 106 ARG A C 1
ATOM 799 O O . ARG A 1 106 ? -2.467 4.943 -1.237 1.00 90.00 106 ARG A O 1
ATOM 806 N N . ALA A 1 107 ? -2.342 3.926 0.762 1.00 91.19 107 ALA A N 1
ATOM 807 C CA . ALA A 1 107 ? -1.153 3.133 0.460 1.00 91.19 107 ALA A CA 1
ATOM 808 C C . ALA A 1 107 ? -1.399 2.164 -0.712 1.00 91.19 107 ALA A C 1
ATOM 810 O O . ALA A 1 107 ? -0.576 2.079 -1.621 1.00 91.19 107 ALA A O 1
ATOM 811 N N . ALA A 1 108 ? -2.573 1.527 -0.773 1.00 93.44 108 ALA A N 1
ATOM 812 C CA . ALA A 1 108 ? -2.971 0.670 -1.888 1.00 93.44 108 ALA A CA 1
ATOM 813 C C . ALA A 1 108 ? -3.063 1.423 -3.224 1.00 93.44 108 ALA A C 1
ATOM 815 O O . ALA A 1 108 ? -2.645 0.902 -4.261 1.00 93.44 108 ALA A O 1
ATOM 816 N N . MET A 1 109 ? -3.556 2.668 -3.223 1.00 91.56 109 MET A N 1
ATOM 817 C CA . MET A 1 109 ? -3.527 3.510 -4.425 1.00 91.56 109 MET A CA 1
ATOM 818 C C . MET A 1 109 ? -2.090 3.753 -4.896 1.00 91.56 109 MET A C 1
ATOM 820 O O . MET A 1 109 ? -1.810 3.594 -6.086 1.00 91.56 109 MET A O 1
ATOM 824 N N . SER A 1 110 ? -1.191 4.097 -3.970 1.00 90.25 110 SER A N 1
ATOM 825 C CA . SER A 1 110 ? 0.232 4.308 -4.261 1.00 90.25 110 SER A CA 1
ATOM 826 C C . SER A 1 110 ? 0.884 3.045 -4.833 1.00 90.25 110 SER A C 1
ATOM 828 O O . SER A 1 110 ? 1.455 3.094 -5.923 1.00 90.25 110 SER A O 1
ATOM 830 N N . ALA A 1 111 ? 0.703 1.896 -4.172 1.00 93.00 111 ALA A N 1
ATOM 831 C CA . ALA A 1 111 ? 1.227 0.603 -4.612 1.00 93.00 111 ALA A CA 1
ATOM 832 C C . ALA A 1 111 ? 0.775 0.249 -6.032 1.00 93.00 111 ALA A C 1
ATOM 834 O O . ALA A 1 111 ? 1.588 -0.097 -6.888 1.00 93.00 111 ALA A O 1
ATOM 835 N N . ARG A 1 112 ? -0.522 0.410 -6.323 1.00 92.62 112 ARG A N 1
ATOM 836 C CA . ARG A 1 112 ? -1.073 0.168 -7.662 1.00 92.62 112 ARG A CA 1
ATOM 837 C C . ARG A 1 112 ? -0.434 1.062 -8.718 1.00 92.62 112 ARG A C 1
ATOM 839 O O . ARG A 1 112 ? -0.230 0.618 -9.846 1.00 92.62 112 ARG A O 1
ATOM 846 N N . HIS A 1 113 ? -0.178 2.328 -8.400 1.00 90.06 113 HIS A N 1
ATOM 847 C CA . HIS A 1 113 ? 0.472 3.233 -9.338 1.00 90.06 113 HIS A CA 1
ATOM 848 C C . HIS A 1 113 ? 1.953 2.889 -9.539 1.00 90.06 113 HIS A C 1
ATOM 850 O O . HIS A 1 113 ? 2.385 2.841 -10.688 1.00 90.06 113 HIS A O 1
ATOM 856 N N . CYS A 1 114 ? 2.689 2.561 -8.475 1.00 90.50 114 CYS A N 1
ATOM 857 C CA . CYS A 1 114 ? 4.084 2.118 -8.564 1.00 90.50 114 CYS A CA 1
ATOM 858 C C . CYS A 1 114 ? 4.211 0.837 -9.403 1.00 90.50 114 CYS A C 1
ATOM 860 O O . CYS A 1 114 ? 5.022 0.777 -10.322 1.00 90.50 114 CYS A O 1
ATOM 862 N N . ALA A 1 115 ? 3.337 -0.150 -9.176 1.00 91.06 115 ALA A N 1
ATOM 863 C CA . ALA A 1 115 ? 3.316 -1.385 -9.959 1.00 91.06 115 ALA A CA 1
ATOM 864 C C . ALA A 1 115 ? 3.039 -1.138 -11.452 1.00 91.06 115 ALA A C 1
ATOM 866 O O . ALA A 1 115 ? 3.614 -1.795 -12.315 1.00 91.06 115 ALA A O 1
ATOM 867 N N . ARG A 1 116 ? 2.184 -0.161 -11.775 1.00 88.69 116 ARG A N 1
ATOM 868 C CA . ARG A 1 116 ? 1.916 0.243 -13.165 1.00 88.69 116 ARG A CA 1
ATOM 869 C C . ARG A 1 116 ? 3.086 0.978 -13.803 1.00 88.69 116 ARG A C 1
ATOM 871 O O . ARG A 1 116 ? 3.331 0.760 -14.983 1.00 88.69 116 ARG A O 1
ATOM 878 N N . ALA A 1 117 ? 3.767 1.840 -13.049 1.00 86.31 117 ALA A N 1
ATOM 879 C CA . ALA A 1 117 ? 4.965 2.524 -13.521 1.00 86.31 117 ALA A CA 1
ATOM 880 C C . ALA A 1 117 ? 6.054 1.498 -13.872 1.00 86.31 117 ALA A C 1
ATOM 882 O O . ALA A 1 117 ? 6.539 1.506 -14.997 1.00 86.31 117 ALA A O 1
ATOM 883 N N . LEU A 1 118 ? 6.312 0.540 -12.972 1.00 87.06 118 LEU A N 1
ATOM 884 C CA . LEU A 1 118 ? 7.230 -0.585 -13.197 1.00 87.06 118 LEU A CA 1
ATOM 885 C C . LEU A 1 118 ? 6.848 -1.445 -14.408 1.00 87.06 118 LEU A C 1
ATOM 887 O O . LEU A 1 118 ? 7.701 -1.813 -15.211 1.00 87.06 118 LEU A O 1
ATOM 891 N N . ALA A 1 119 ? 5.560 -1.763 -14.564 1.00 87.19 119 ALA A N 1
ATOM 892 C CA . ALA A 1 119 ? 5.085 -2.547 -15.703 1.00 87.19 119 ALA A CA 1
ATOM 893 C C . ALA A 1 119 ? 5.237 -1.792 -17.037 1.00 87.19 119 ALA A C 1
ATOM 895 O O . ALA A 1 119 ? 5.429 -2.418 -18.076 1.00 87.19 119 ALA A O 1
ATOM 896 N N . GLY A 1 120 ? 5.132 -0.459 -17.017 1.00 82.81 120 GLY A N 1
ATOM 897 C CA . GLY A 1 120 ? 5.234 0.395 -18.202 1.00 82.81 120 GLY A CA 1
ATOM 898 C C . GLY A 1 120 ? 6.659 0.808 -18.581 1.00 82.81 120 GLY A C 1
ATOM 899 O O . GLY A 1 120 ? 6.868 1.246 -19.708 1.00 82.81 120 GLY A O 1
ATOM 900 N N . SER A 1 121 ? 7.632 0.682 -17.675 1.00 76.06 121 SER A N 1
ATOM 901 C CA . SER A 1 121 ? 9.002 1.182 -17.859 1.00 76.06 121 SER A CA 1
ATOM 9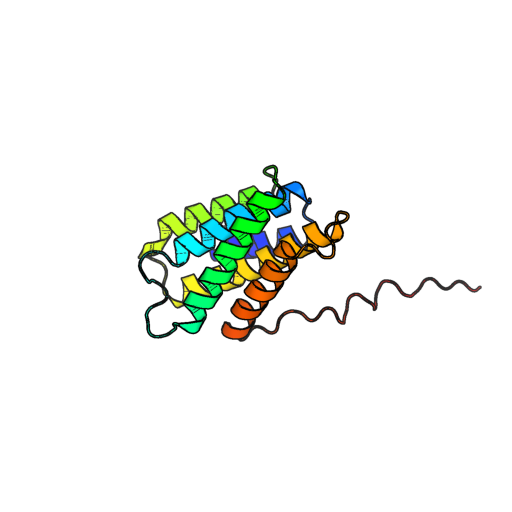02 C C . SER A 1 121 ? 9.978 0.178 -18.487 1.00 76.06 121 SER A C 1
ATOM 904 O O . SER A 1 121 ? 11.147 0.505 -18.665 1.00 76.06 121 SER A O 1
ATOM 906 N N . GLY A 1 122 ? 9.551 -1.043 -18.820 1.00 67.50 122 GLY A N 1
ATOM 907 C CA . GLY A 1 122 ? 10.452 -2.075 -19.345 1.00 67.50 122 GLY A CA 1
ATOM 908 C C . GLY A 1 122 ? 9.730 -3.316 -19.883 1.00 67.50 122 GLY A C 1
ATOM 909 O O . GLY A 1 122 ? 8.521 -3.270 -20.111 1.00 67.50 122 GLY A O 1
ATOM 910 N N . PRO A 1 123 ? 10.422 -4.463 -20.049 1.00 66.44 123 PRO A N 1
ATOM 911 C CA . PRO A 1 123 ? 9.812 -5.722 -20.506 1.00 66.44 123 PRO A CA 1
ATOM 912 C C . PRO A 1 123 ? 8.874 -6.363 -19.460 1.00 66.44 123 PRO A C 1
ATOM 914 O O . PRO A 1 123 ? 8.395 -7.480 -19.641 1.00 66.44 123 PRO A O 1
ATOM 917 N N . HIS A 1 124 ? 8.602 -5.663 -18.358 1.00 65.50 124 HIS A N 1
ATOM 918 C CA . HIS A 1 124 ? 7.914 -6.145 -17.162 1.00 65.50 124 HIS A CA 1
ATOM 919 C C . HIS A 1 124 ? 6.382 -6.036 -17.237 1.00 65.50 124 HIS A C 1
ATOM 921 O O . HIS A 1 124 ? 5.690 -6.196 -16.232 1.00 65.50 124 HIS A O 1
ATOM 927 N N . GLY A 1 125 ? 5.827 -5.769 -18.423 1.00 60.94 125 GLY A N 1
ATOM 928 C CA . GLY A 1 125 ? 4.396 -5.516 -18.622 1.00 60.94 125 GLY A CA 1
ATOM 929 C C . GLY A 1 125 ? 3.459 -6.656 -18.198 1.00 60.94 125 GLY A C 1
ATOM 930 O O . GLY A 1 125 ? 2.265 -6.418 -18.020 1.00 60.94 125 GLY A O 1
ATOM 931 N N . ALA A 1 126 ? 3.983 -7.872 -18.008 1.00 64.88 126 ALA A N 1
ATOM 932 C CA . ALA A 1 126 ? 3.223 -9.056 -17.599 1.00 64.88 126 ALA A CA 1
ATOM 933 C C . ALA A 1 126 ? 3.832 -9.806 -16.400 1.00 64.88 126 ALA A C 1
ATOM 935 O O . ALA A 1 126 ? 3.504 -10.972 -16.184 1.00 64.88 126 ALA A O 1
ATOM 936 N N . THR A 1 127 ? 4.721 -9.175 -15.628 1.00 83.94 127 THR A N 1
ATOM 937 C CA . THR A 1 127 ? 5.379 -9.848 -14.500 1.00 83.94 127 THR A CA 1
ATOM 938 C C . THR A 1 127 ? 4.331 -10.193 -13.427 1.00 83.94 127 THR A C 1
ATOM 940 O O . THR A 1 127 ? 3.640 -9.276 -12.957 1.00 83.94 127 THR A O 1
ATOM 943 N N . PRO A 1 128 ? 4.154 -11.480 -13.060 1.00 85.62 128 PRO A N 1
ATOM 944 C CA . PRO A 1 128 ? 3.106 -11.930 -12.138 1.00 85.62 128 PRO A CA 1
ATOM 945 C C . PRO A 1 128 ? 3.036 -11.123 -10.838 1.00 85.62 128 PRO A C 1
ATOM 947 O O . PRO A 1 128 ? 1.959 -10.798 -10.349 1.00 85.62 128 PRO A O 1
ATOM 950 N N . GLU A 1 129 ? 4.185 -10.716 -10.324 1.00 88.19 129 GLU A N 1
ATOM 951 C CA . GLU A 1 129 ? 4.382 -9.943 -9.106 1.00 88.19 129 GLU A CA 1
ATOM 952 C C . GLU A 1 129 ? 3.646 -8.599 -9.155 1.00 88.19 129 GLU A C 1
ATOM 954 O O . GLU A 1 129 ? 2.923 -8.236 -8.227 1.00 88.19 129 GLU A O 1
ATOM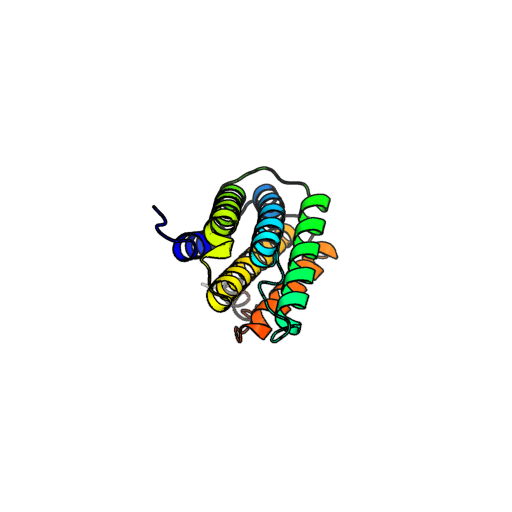 959 N N . LEU A 1 130 ? 3.754 -7.878 -10.274 1.00 89.12 130 LEU A N 1
ATOM 960 C CA . LEU A 1 130 ? 3.104 -6.577 -10.464 1.00 89.12 130 LEU A CA 1
ATOM 961 C C . LEU A 1 130 ? 1.590 -6.719 -10.673 1.00 89.12 130 LEU A C 1
ATOM 963 O O . LEU A 1 130 ? 0.811 -5.838 -10.280 1.00 89.12 130 LEU A O 1
ATOM 967 N N . VAL A 1 131 ? 1.162 -7.841 -11.261 1.00 90.88 131 VAL A N 1
ATOM 968 C CA . VAL A 1 131 ? -0.257 -8.199 -11.384 1.00 90.88 131 VAL A CA 1
ATOM 969 C C . VAL A 1 131 ? -0.852 -8.449 -10.002 1.00 90.88 131 VAL A C 1
ATOM 971 O O . VAL A 1 131 ? -1.888 -7.865 -9.687 1.00 90.88 131 VAL A O 1
ATOM 974 N N . VAL A 1 132 ? -0.177 -9.228 -9.152 1.00 92.56 132 VAL A N 1
ATOM 975 C CA . VAL A 1 132 ? -0.634 -9.520 -7.785 1.00 92.56 132 VAL A CA 1
ATOM 976 C C . VAL A 1 132 ? -0.728 -8.240 -6.949 1.00 92.56 132 VAL A C 1
ATOM 978 O O . VAL A 1 132 ? -1.744 -8.035 -6.287 1.00 92.56 132 VAL A O 1
ATOM 981 N N . VAL A 1 133 ? 0.243 -7.319 -7.038 1.00 93.88 133 VAL A N 1
ATOM 982 C CA . VAL A 1 133 ? 0.143 -6.001 -6.371 1.00 93.88 133 VAL A CA 1
ATOM 983 C C . VAL A 1 133 ? -1.077 -5.220 -6.865 1.00 93.88 133 VAL A C 1
ATOM 985 O O . VAL A 1 133 ? -1.822 -4.636 -6.076 1.00 93.88 133 VAL A O 1
ATOM 988 N N . THR A 1 134 ? -1.314 -5.214 -8.179 1.00 93.12 134 THR A N 1
ATOM 989 C CA . THR A 1 134 ? -2.451 -4.501 -8.774 1.00 93.12 134 THR A CA 1
ATOM 990 C C . THR A 1 134 ? -3.794 -5.092 -8.338 1.00 93.12 134 THR A C 1
ATOM 992 O O . THR A 1 134 ? -4.725 -4.328 -8.076 1.00 93.12 134 THR A O 1
ATOM 995 N N . GLU A 1 135 ? -3.911 -6.418 -8.269 1.00 92.62 135 GLU A N 1
ATOM 996 C CA . GLU A 1 135 ? -5.107 -7.134 -7.810 1.00 92.62 135 GLU A CA 1
ATOM 997 C C . GLU A 1 135 ? -5.341 -6.936 -6.306 1.00 92.62 135 GLU A C 1
ATOM 999 O O . GLU A 1 135 ? -6.429 -6.514 -5.917 1.00 92.62 135 GLU A O 1
ATOM 1004 N N . GLY A 1 136 ? -4.314 -7.100 -5.465 1.00 93.44 136 GLY A N 1
ATOM 1005 C CA . GLY A 1 136 ? -4.421 -6.856 -4.022 1.00 93.44 136 GLY A CA 1
ATOM 1006 C C . GLY A 1 136 ? -4.825 -5.413 -3.706 1.00 93.44 136 GLY A C 1
ATOM 1007 O O . GLY A 1 136 ? -5.692 -5.158 -2.872 1.00 93.44 136 GLY A O 1
ATOM 1008 N N . ALA A 1 137 ? -4.291 -4.443 -4.454 1.00 93.62 137 ALA A N 1
ATOM 1009 C CA . ALA A 1 137 ? -4.700 -3.053 -4.306 1.00 93.62 137 ALA A CA 1
ATOM 1010 C C . ALA A 1 137 ? -6.161 -2.828 -4.724 1.00 93.62 137 ALA A C 1
ATOM 1012 O O . ALA A 1 137 ? -6.856 -2.012 -4.120 1.00 93.62 137 ALA A O 1
ATOM 1013 N N . ARG A 1 138 ? -6.658 -3.535 -5.748 1.00 91.94 138 ARG A N 1
ATOM 1014 C CA . ARG A 1 138 ? -8.079 -3.476 -6.129 1.00 91.94 138 ARG A CA 1
ATOM 1015 C C . ARG A 1 138 ? -8.977 -4.067 -5.049 1.00 91.94 138 ARG A C 1
ATOM 1017 O O . ARG A 1 138 ? -10.026 -3.482 -4.801 1.00 91.94 138 ARG A O 1
ATOM 1024 N N . GLU A 1 139 ? -8.574 -5.170 -4.424 1.00 93.00 139 GLU A N 1
ATOM 1025 C CA . GLU A 1 139 ? -9.308 -5.801 -3.322 1.00 93.00 139 GLU A CA 1
ATOM 1026 C C . GLU A 1 139 ? -9.467 -4.827 -2.144 1.00 93.00 139 GLU A C 1
ATOM 1028 O O . GLU A 1 139 ? -10.591 -4.556 -1.717 1.00 93.00 139 GLU A O 1
ATOM 1033 N N . VAL A 1 140 ? -8.371 -4.193 -1.707 1.00 92.44 140 VAL A N 1
ATOM 1034 C CA . VAL A 1 140 ? -8.396 -3.164 -0.650 1.00 92.44 140 VAL A CA 1
ATOM 1035 C C . VAL A 1 140 ? -9.314 -1.995 -1.022 1.00 92.44 140 VAL A C 1
ATOM 1037 O O . VAL A 1 140 ? -10.161 -1.590 -0.227 1.00 92.44 140 VAL A O 1
ATOM 1040 N N . LEU A 1 141 ? -9.200 -1.469 -2.247 1.00 91.19 141 LEU A N 1
ATOM 1041 C CA . LEU A 1 141 ? -10.041 -0.358 -2.704 1.00 91.19 141 LEU A CA 1
ATOM 1042 C C . LEU A 1 141 ? -11.526 -0.736 -2.755 1.00 91.19 141 LEU A C 1
ATOM 1044 O O . LEU A 1 141 ? -12.370 0.059 -2.341 1.00 91.19 141 LEU A O 1
ATOM 1048 N N . ALA A 1 142 ? -11.851 -1.948 -3.207 1.00 88.75 142 ALA A N 1
ATOM 1049 C CA . ALA A 1 142 ? -13.223 -2.437 -3.252 1.00 88.75 142 ALA A CA 1
ATOM 1050 C C . ALA A 1 142 ? -13.840 -2.531 -1.846 1.00 88.75 142 ALA A C 1
ATOM 1052 O O . ALA A 1 142 ? -14.968 -2.081 -1.649 1.00 88.75 142 ALA A O 1
ATOM 1053 N N . LEU A 1 143 ? -13.087 -3.032 -0.861 1.00 89.94 143 LEU A N 1
ATOM 1054 C CA . LEU A 1 143 ? -13.513 -3.099 0.544 1.00 89.94 143 LEU A CA 1
ATOM 1055 C C . LEU A 1 143 ? -13.640 -1.719 1.208 1.00 89.94 143 LEU A C 1
ATOM 1057 O O . LEU A 1 143 ? -14.418 -1.546 2.147 1.00 89.94 143 LEU A O 1
ATOM 1061 N N . ALA A 1 144 ? -12.909 -0.721 0.712 1.00 85.31 144 ALA A N 1
ATOM 1062 C CA . ALA A 1 144 ? -13.080 0.676 1.102 1.00 85.31 144 ALA A CA 1
ATOM 1063 C C . ALA A 1 144 ? -14.289 1.352 0.421 1.00 85.31 144 ALA A C 1
ATOM 1065 O O . ALA A 1 144 ? -14.541 2.532 0.654 1.00 85.31 144 ALA A O 1
ATOM 1066 N N . GLY A 1 145 ? -15.025 0.644 -0.446 1.00 83.44 145 GLY A N 1
ATOM 1067 C CA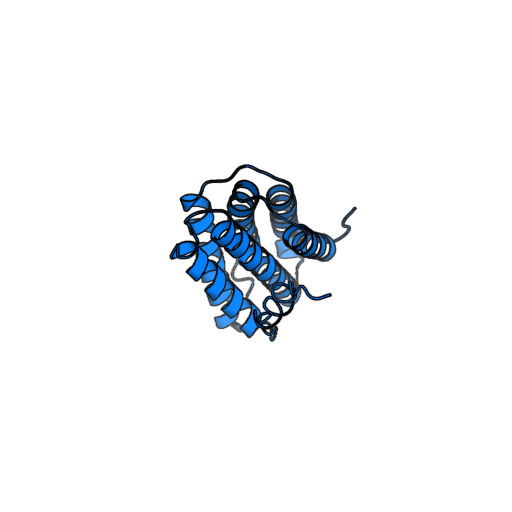 . GLY A 1 145 ? -16.104 1.221 -1.254 1.00 83.44 145 GLY A CA 1
ATOM 1068 C C . GLY A 1 145 ? -15.606 2.150 -2.367 1.00 83.44 145 GLY A C 1
ATOM 1069 O O . GLY A 1 145 ? -16.401 2.818 -3.031 1.00 83.44 145 GLY A O 1
ATOM 1070 N N . LEU A 1 146 ? -14.294 2.192 -2.610 1.00 68.25 146 LEU A N 1
ATOM 1071 C CA . LEU A 1 146 ? -13.688 2.987 -3.665 1.00 68.25 146 LEU A CA 1
ATOM 1072 C C . LEU A 1 146 ? -13.666 2.171 -4.953 1.00 68.25 146 LEU A C 1
ATOM 1074 O O . LEU A 1 146 ? -13.010 1.135 -5.064 1.00 68.25 146 LEU A O 1
ATOM 1078 N N . ARG A 1 147 ? -14.362 2.656 -5.985 1.00 50.62 147 ARG A N 1
ATOM 1079 C CA . ARG A 1 147 ? -14.251 2.048 -7.314 1.00 50.62 147 ARG A CA 1
ATOM 1080 C C . ARG A 1 147 ? -12.806 2.200 -7.797 1.00 50.62 147 ARG A C 1
ATOM 1082 O O . ARG A 1 147 ? -12.332 3.336 -7.898 1.00 50.62 147 ARG A O 1
ATOM 1089 N N . PRO A 1 148 ? -12.099 1.111 -8.158 1.00 46.03 148 PRO A N 1
ATOM 1090 C CA . PRO A 1 148 ? -10.800 1.253 -8.787 1.00 46.03 148 PRO A CA 1
ATOM 1091 C C . PRO A 1 148 ? -10.991 2.072 -10.063 1.00 46.03 148 PRO A C 1
ATOM 1093 O O . PRO A 1 148 ? -11.817 1.716 -10.902 1.00 46.03 148 PRO A O 1
ATOM 1096 N N . LEU A 1 149 ? -10.234 3.170 -10.203 1.00 43.31 149 LEU A N 1
ATOM 1097 C CA . LEU A 1 149 ? -10.209 3.984 -11.423 1.00 43.31 149 LEU A CA 1
ATOM 1098 C C . LEU A 1 149 ? -10.058 3.041 -12.628 1.00 43.31 149 LEU A C 1
ATOM 1100 O O . LEU A 1 149 ? -9.008 2.401 -12.785 1.00 43.31 149 LEU A O 1
ATOM 1104 N N . ARG A 1 150 ? -11.140 2.867 -13.397 1.00 40.75 150 ARG A N 1
ATOM 1105 C CA . ARG A 1 150 ? -11.145 2.059 -14.618 1.00 40.75 150 ARG A CA 1
ATOM 1106 C C . ARG A 1 150 ? -10.291 2.781 -15.652 1.00 40.75 150 ARG A C 1
ATOM 1108 O O . ARG A 1 150 ? -10.389 3.994 -15.809 1.00 40.75 150 ARG A O 1
ATOM 1115 N N . HIS A 1 151 ? -9.462 2.012 -16.345 1.00 38.19 151 HIS A N 1
ATOM 1116 C CA . HIS A 1 151 ? -8.541 2.449 -17.400 1.00 38.19 151 HIS A CA 1
ATOM 1117 C C . HIS A 1 151 ? -9.242 2.953 -18.685 1.00 38.19 151 HIS A C 1
ATOM 1119 O O . HIS A 1 151 ? -8.582 3.163 -19.694 1.00 38.19 151 HIS A O 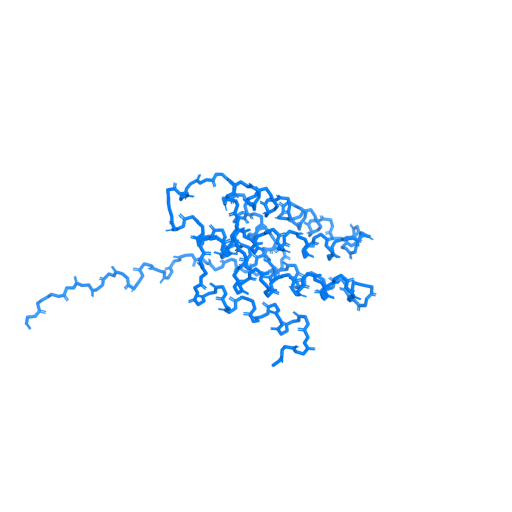1
ATOM 1125 N N . ASP A 1 152 ? -10.552 3.217 -18.664 1.00 34.12 152 ASP A N 1
ATOM 1126 C CA . ASP A 1 152 ? -11.340 3.532 -19.868 1.00 34.12 152 ASP A CA 1
ATOM 1127 C C . ASP A 1 152 ? -11.222 4.982 -20.366 1.00 34.12 152 ASP A C 1
ATOM 1129 O O . ASP A 1 152 ? -11.833 5.336 -21.369 1.00 34.12 152 ASP A O 1
ATOM 1133 N N . LYS A 1 153 ? -10.423 5.843 -19.720 1.00 37.09 153 LYS A N 1
ATOM 1134 C CA . LYS A 1 153 ? -10.204 7.227 -20.193 1.00 37.09 153 LYS A CA 1
ATOM 1135 C C . LYS A 1 153 ? -8.809 7.524 -20.746 1.00 37.09 153 LYS A C 1
ATOM 1137 O O . LYS A 1 153 ? -8.599 8.627 -21.233 1.00 37.09 153 LYS A O 1
ATOM 1142 N N . LEU A 1 154 ? -7.883 6.562 -20.750 1.00 39.03 154 LEU A N 1
ATOM 1143 C CA . LEU A 1 154 ? -6.536 6.772 -21.308 1.00 39.03 154 LEU A CA 1
ATOM 1144 C C . LEU A 1 154 ? -6.425 6.469 -22.810 1.00 39.03 154 LEU A C 1
ATOM 1146 O O . LEU A 1 154 ? -5.452 6.872 -23.427 1.00 39.03 154 LEU A O 1
ATOM 1150 N N . ARG A 1 155 ? -7.441 5.859 -23.439 1.00 35.09 155 ARG A N 1
ATOM 1151 C CA . ARG A 1 155 ? -7.498 5.737 -24.911 1.00 35.09 155 ARG A CA 1
ATOM 1152 C C . ARG A 1 155 ? -8.070 6.963 -25.626 1.00 35.09 155 ARG A C 1
ATOM 1154 O O . ARG A 1 155 ? -7.963 7.047 -26.840 1.00 35.09 155 ARG A O 1
ATOM 1161 N N . ALA A 1 156 ? -8.652 7.916 -24.899 1.00 39.16 156 ALA A N 1
ATOM 1162 C CA . ALA A 1 156 ? -9.248 9.109 -25.504 1.00 39.16 156 ALA A CA 1
ATOM 1163 C C . ALA A 1 156 ? -8.239 10.242 -25.781 1.00 39.16 156 ALA A C 1
ATOM 1165 O O . ALA A 1 156 ? -8.639 11.259 -26.334 1.00 39.16 156 ALA A O 1
ATOM 1166 N N . PHE A 1 157 ? -6.961 10.087 -25.412 1.00 37.34 157 PHE A N 1
ATOM 1167 C CA . PHE A 1 157 ? -5.939 11.125 -25.618 1.00 37.34 157 PHE A CA 1
ATOM 1168 C C . PHE A 1 157 ? -4.808 10.745 -26.588 1.00 37.34 157 PHE A C 1
ATOM 1170 O O . PHE A 1 157 ? -4.064 11.629 -26.991 1.00 37.34 157 PHE A O 1
ATOM 1177 N N . ASP A 1 158 ? -4.740 9.488 -27.041 1.00 36.84 158 ASP A N 1
ATOM 1178 C CA . ASP A 1 158 ? -3.712 8.995 -27.982 1.00 36.84 158 ASP A CA 1
ATOM 1179 C C . ASP A 1 158 ? -4.244 8.776 -29.415 1.00 36.84 158 ASP A C 1
ATOM 1181 O O . ASP A 1 158 ? -3.682 8.016 -30.198 1.00 36.84 158 ASP A O 1
ATOM 1185 N N . GLY A 1 159 ? -5.356 9.427 -29.778 1.00 40.56 159 GLY A N 1
ATOM 1186 C CA . GLY A 1 159 ? -6.095 9.125 -31.012 1.00 40.56 159 GLY A CA 1
ATOM 1187 C C . GLY A 1 159 ? -6.498 10.301 -31.901 1.00 40.56 159 GLY A C 1
ATOM 1188 O O . GLY A 1 159 ? -7.332 10.091 -32.772 1.00 40.56 159 GLY A O 1
ATOM 1189 N N . SER A 1 160 ? -5.940 11.505 -31.728 1.00 39.75 160 SER A N 1
ATOM 1190 C CA . SER A 1 160 ? -6.075 12.587 -32.725 1.00 39.75 160 SER A CA 1
ATOM 1191 C C . SER A 1 160 ? -4.705 13.079 -33.177 1.00 39.75 160 SER A C 1
ATOM 1193 O O . SER A 1 160 ? -4.270 14.184 -32.874 1.00 39.75 160 SER A O 1
ATOM 1195 N N . SER A 1 161 ? -4.024 12.223 -33.932 1.00 50.84 161 SER A N 1
ATOM 1196 C CA . SER A 1 161 ? -3.194 12.664 -35.051 1.00 50.84 161 SER A CA 1
ATOM 1197 C C . SER A 1 161 ? -3.917 12.285 -36.343 1.00 50.84 161 SER A C 1
ATOM 1199 O O . SER A 1 161 ? -3.761 11.185 -36.856 1.00 50.84 161 SER A O 1
ATOM 1201 N N . GLY A 1 162 ? -4.746 13.201 -36.830 1.00 38.53 162 GLY A N 1
ATOM 1202 C CA . GLY A 1 162 ? -5.063 13.393 -38.248 1.00 38.53 162 GLY A CA 1
ATOM 1203 C C . GLY A 1 162 ? -4.943 14.904 -38.441 1.00 38.53 162 GLY A C 1
ATOM 1204 O O . GLY A 1 162 ? -5.576 15.645 -37.698 1.00 38.53 162 GLY A O 1
ATOM 1205 N N . SER A 1 163 ? -3.944 15.435 -39.148 1.00 48.03 163 SER A N 1
ATOM 1206 C CA . SER A 1 163 ? -3.714 15.331 -40.595 1.00 48.03 163 SER A CA 1
ATOM 1207 C C . SER A 1 163 ? -4.951 15.737 -41.395 1.00 48.03 163 SER A C 1
ATOM 1209 O O . SER A 1 163 ? -6.021 15.193 -41.149 1.00 48.03 163 SER A O 1
ATOM 1211 N N . GLU A 1 164 ? -4.720 16.620 -42.376 1.00 42.00 164 GLU A N 1
ATOM 1212 C CA . GLU A 1 164 ? -5.663 17.274 -43.311 1.00 42.00 164 GLU A CA 1
ATOM 1213 C C . GLU A 1 164 ? -6.271 18.582 -42.749 1.00 42.00 164 GLU A C 1
ATOM 1215 O O . GLU A 1 164 ? -6.955 18.561 -41.733 1.00 42.00 164 GLU A O 1
ATOM 1220 N N . VAL A 1 165 ? -6.051 19.783 -43.307 1.00 48.72 165 VAL A N 1
ATOM 1221 C CA . VAL A 1 165 ? -5.492 20.261 -44.594 1.00 48.72 165 VAL A CA 1
ATOM 1222 C C . VAL A 1 165 ? -4.768 21.587 -44.348 1.00 48.72 165 VAL A C 1
ATOM 1224 O O . VAL A 1 165 ? -5.292 22.385 -43.538 1.00 48.72 165 VAL A O 1
#

pLDDT: mean 79.69, std 17.14, range [34.12, 95.94]

Radius of gyration: 16.41 Å; chains: 1; bounding box: 33×33×64 Å

Sequence (165 aa):
MATSLEDLTNTLILTVRTGTDHEDAAAALGWTARLIGNLRAEGALRLTDRPRDLAAERLQDACQYAAMSFGGNEGRVAVLTAVASDLAARLRDRLSEEDRWATTTRAAMSARHCARALAGSGPHGATPELVVVTEGAREVLALAGLRPLRHDKLRAFDGSSGSEV

Foldseek 3Di:
DQPDLVSLLVVLLVVLVVDDALQQLLLLLLLLLLLLCLLCPPCLVPPVCVLLSVLSNLLSVLSNVSSVVRHHDHDPSNVSSNVSSVVSNVCNVVDHSVRSLVSSLSSLSSQLSSLVNNLPNDVNVPPVSSVSNNVSSCSSCVSVVHHDPDPVPPVVPPPPPDDDD

Secondary structure (DSSP, 8-state):
---SHHHHHHHHHHHHHH---HHHHHHHHHHHHHHHHHHHTTT-S-GGGHHHHHHHHHHHHHHHHHHHHH-----HHHHHHHHHHHHHHHHGGGS-HHHHHHHHHHHHHHHHHHHHHHHHSSTTTT-HHHHHHHHHHHHHHHHTTPPP--GGGSTTSS-------